Protein AF-A0A0X3R3I5-F1 (afdb_monomer_lite)

Radius of gyration: 19.12 Å; chains: 1; bounding box: 43×35×57 Å

Organism: Stenotrophomonas maltophilia (NCBI:txid40324)

pLDDT: mean 80.53, std 11.61, range [46.66, 95.0]

Secondary structure (DSSP, 8-state):
--TT-B--TTT----B---GGGTTSSS-EEE-TTT--EEEE---HHHHHHHHHHHHHHHHHHHHHHHHHHHTT-HHHHHHHHHHHHHHHHHHHHHHHHHS-EEESSPPTT--------

Structure (mmCIF, N/CA/C/O backbone):
data_AF-A0A0X3R3I5-F1
#
_entry.id   AF-A0A0X3R3I5-F1
#
loop_
_atom_site.group_PDB
_atom_site.id
_atom_site.type_symbol
_atom_site.label_atom_id
_atom_site.label_alt_id
_atom_site.label_comp_id
_atom_site.label_asym_id
_atom_site.label_entity_id
_atom_site.label_seq_id
_atom_site.pdbx_PDB_ins_code
_atom_site.Cartn_x
_atom_site.Cartn_y
_atom_site.Cartn_z
_atom_site.occupancy
_atom_site.B_iso_or_equiv
_atom_site.auth_seq_id
_atom_site.auth_comp_id
_atom_site.auth_asym_id
_atom_site.auth_atom_id
_atom_site.pdbx_PDB_model_num
ATOM 1 N N . MET A 1 1 ? 8.230 16.820 -2.811 1.00 46.66 1 MET A N 1
ATOM 2 C CA . MET A 1 1 ? 7.903 15.446 -2.355 1.00 46.66 1 MET A CA 1
ATOM 3 C C . MET A 1 1 ? 7.813 14.481 -3.548 1.00 46.66 1 MET A C 1
ATOM 5 O O . MET A 1 1 ? 6.756 14.364 -4.151 1.00 46.66 1 MET A O 1
ATOM 9 N N . ARG A 1 2 ? 8.914 13.810 -3.929 1.00 59.50 2 ARG A N 1
ATOM 10 C CA . ARG A 1 2 ? 8.960 12.835 -5.051 1.00 59.50 2 ARG A CA 1
ATOM 11 C C . ARG A 1 2 ? 8.739 11.370 -4.620 1.00 59.50 2 ARG A C 1
ATOM 13 O O . ARG A 1 2 ? 8.911 10.468 -5.425 1.00 59.50 2 ARG A O 1
ATOM 20 N N . LEU A 1 3 ? 8.363 11.112 -3.362 1.00 61.59 3 LEU A N 1
ATOM 21 C CA . LEU A 1 3 ? 8.355 9.754 -2.790 1.00 61.59 3 LEU A CA 1
ATOM 22 C C . LEU A 1 3 ? 7.306 8.797 -3.376 1.00 61.59 3 LEU A C 1
ATOM 24 O O . LEU A 1 3 ? 7.501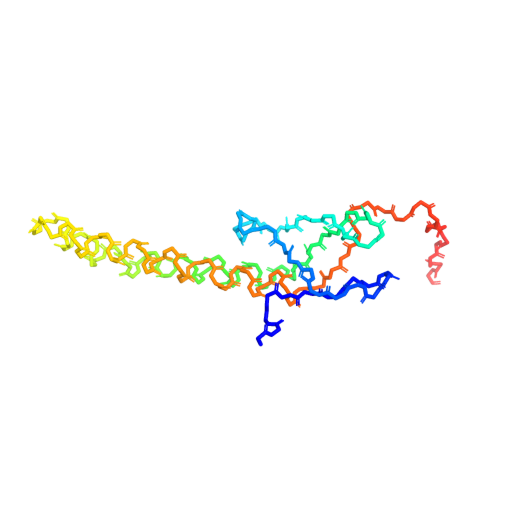 7.592 -3.282 1.00 61.59 3 LEU A O 1
ATOM 28 N N . MET A 1 4 ? 6.213 9.307 -3.949 1.00 70.12 4 MET A N 1
ATOM 29 C CA . MET A 1 4 ? 5.105 8.488 -4.480 1.00 70.12 4 MET A CA 1
ATOM 30 C C . MET A 1 4 ? 4.956 8.576 -5.999 1.00 70.12 4 MET A C 1
ATOM 32 O O . MET A 1 4 ? 4.015 8.029 -6.571 1.00 70.12 4 MET A O 1
ATOM 36 N N . THR A 1 5 ? 5.849 9.318 -6.646 1.00 78.94 5 THR A N 1
ATOM 37 C CA . THR A 1 5 ? 5.825 9.548 -8.086 1.00 78.94 5 THR A CA 1
ATOM 38 C C . THR A 1 5 ? 6.998 8.854 -8.735 1.00 78.94 5 THR A C 1
ATOM 40 O O . THR A 1 5 ? 8.107 8.930 -8.214 1.00 78.94 5 THR A O 1
ATOM 43 N N . PHE A 1 6 ? 6.774 8.274 -9.902 1.00 78.12 6 PHE A N 1
ATOM 44 C CA . PHE A 1 6 ? 7.830 7.691 -10.709 1.00 78.12 6 PHE A CA 1
ATOM 45 C C . PHE A 1 6 ? 7.878 8.319 -12.104 1.00 78.12 6 PHE A C 1
ATOM 47 O O . PHE A 1 6 ? 6.935 8.978 -12.558 1.00 78.12 6 PHE A O 1
ATOM 54 N N . THR A 1 7 ? 9.014 8.136 -12.765 1.00 82.94 7 THR A N 1
ATOM 55 C CA . THR A 1 7 ? 9.249 8.508 -14.159 1.00 82.94 7 THR A CA 1
ATOM 56 C C . THR A 1 7 ? 9.076 7.277 -15.039 1.00 82.94 7 THR A C 1
ATOM 58 O O . THR A 1 7 ? 9.485 6.175 -14.674 1.00 82.94 7 THR A O 1
ATOM 61 N N . CYS A 1 8 ? 8.439 7.437 -16.197 1.00 82.06 8 CYS A N 1
ATOM 62 C CA . CYS A 1 8 ? 8.327 6.337 -17.147 1.00 82.06 8 CYS A CA 1
ATOM 63 C C . CYS A 1 8 ? 9.715 5.996 -17.709 1.00 82.06 8 CYS A C 1
ATOM 65 O O . CYS A 1 8 ? 10.366 6.894 -18.242 1.00 82.06 8 CYS A O 1
ATOM 67 N N . PRO A 1 9 ? 10.154 4.725 -17.671 1.00 78.62 9 PRO A N 1
ATOM 68 C CA . PRO A 1 9 ? 11.456 4.332 -18.212 1.00 78.62 9 PRO A CA 1
ATOM 69 C C . PRO A 1 9 ? 11.527 4.405 -19.746 1.00 78.62 9 PRO A C 1
ATOM 71 O O . PRO A 1 9 ? 12.612 4.320 -20.303 1.00 78.62 9 PRO A O 1
ATOM 74 N N . LEU A 1 10 ? 10.386 4.537 -20.435 1.00 80.81 10 LEU A N 1
ATOM 75 C CA . LEU A 1 10 ? 10.311 4.520 -21.901 1.00 80.81 10 LEU A CA 1
ATOM 76 C C . LEU A 1 10 ? 10.291 5.921 -22.505 1.00 80.81 10 LEU A C 1
ATOM 78 O O . LEU A 1 10 ? 11.064 6.222 -23.399 1.00 80.81 10 LEU A O 1
ATOM 82 N N . CYS A 1 11 ? 9.376 6.766 -22.031 1.00 83.75 11 CYS A N 1
ATOM 83 C CA . CYS A 1 11 ? 9.140 8.092 -22.600 1.00 83.75 11 CYS A CA 1
ATOM 84 C C . CYS A 1 11 ? 9.573 9.226 -21.662 1.00 83.75 11 CYS A C 1
ATOM 86 O O . CYS A 1 11 ? 9.174 10.366 -21.870 1.00 83.75 11 CYS A O 1
ATOM 88 N N . ALA A 1 12 ? 10.279 8.906 -20.570 1.00 83.06 12 ALA A N 1
ATOM 89 C CA . ALA A 1 12 ? 10.728 9.840 -19.532 1.00 83.06 12 ALA A CA 1
ATOM 90 C C . ALA A 1 12 ? 9.623 10.694 -18.869 1.00 83.06 12 ALA A C 1
ATOM 92 O O . ALA A 1 12 ? 9.920 11.564 -18.051 1.00 83.06 12 ALA A O 1
ATOM 93 N N . ALA A 1 13 ? 8.341 10.430 -19.155 1.00 84.25 13 ALA A N 1
ATOM 94 C CA . ALA A 1 13 ? 7.226 11.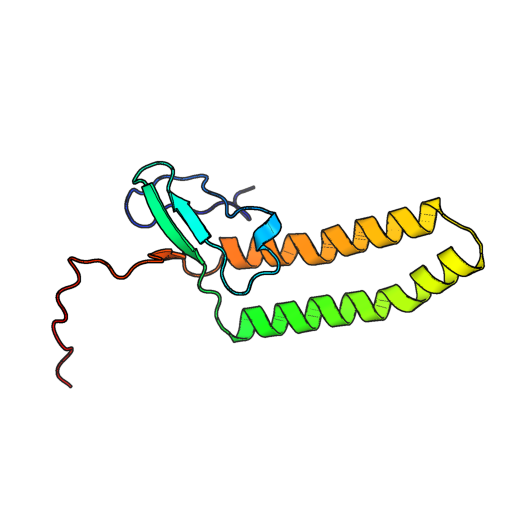184 -18.594 1.00 84.25 13 ALA A CA 1
ATOM 95 C C . ALA A 1 13 ? 7.227 11.082 -17.061 1.00 84.25 13 ALA A C 1
ATOM 97 O O . ALA A 1 13 ? 7.080 9.990 -16.499 1.00 84.25 13 ALA A O 1
ATOM 98 N N . ALA A 1 14 ? 7.401 12.222 -16.397 1.00 83.06 14 ALA A N 1
ATOM 99 C CA . ALA A 1 14 ? 7.498 12.331 -14.948 1.00 83.06 14 ALA A CA 1
ATOM 100 C C . ALA A 1 14 ? 6.125 12.460 -14.268 1.00 83.06 14 ALA A C 1
ATOM 102 O O . ALA A 1 14 ? 5.104 12.708 -14.907 1.00 83.06 14 ALA A O 1
ATOM 103 N N . GLY A 1 15 ? 6.104 12.303 -12.940 1.00 80.44 15 GLY A N 1
ATOM 104 C CA . GLY A 1 15 ? 4.917 12.578 -12.122 1.00 80.44 15 GLY A CA 1
ATOM 105 C C . GLY A 1 15 ? 3.842 11.491 -12.156 1.00 80.44 15 GLY A C 1
ATOM 106 O O . GLY A 1 15 ? 2.717 11.730 -11.716 1.00 80.44 15 GLY A O 1
ATOM 107 N N . GLN A 1 16 ? 4.163 10.294 -12.645 1.00 82.00 16 GLN A N 1
ATOM 108 C CA . GLN A 1 16 ? 3.215 9.184 -12.669 1.00 82.00 16 GLN A CA 1
ATOM 109 C C . GLN A 1 16 ? 3.044 8.590 -11.281 1.00 82.00 16 GLN A C 1
ATOM 111 O O . GLN A 1 16 ? 3.976 8.583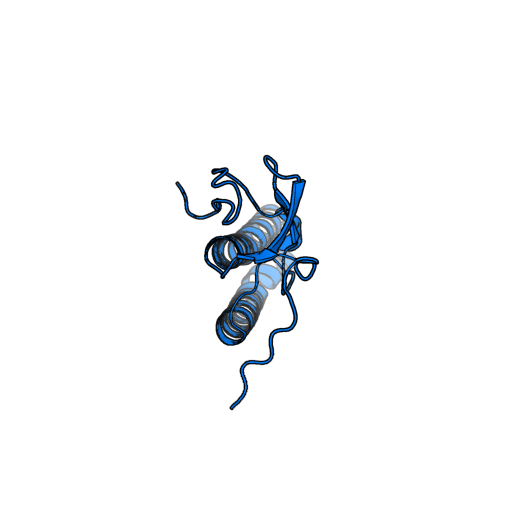 -10.480 1.00 82.00 16 GLN A O 1
ATOM 116 N N . ARG A 1 17 ? 1.843 8.093 -10.988 1.00 81.81 17 ARG A N 1
ATOM 117 C CA . ARG A 1 17 ? 1.513 7.460 -9.711 1.00 81.81 17 ARG A CA 1
ATOM 118 C C . ARG A 1 17 ? 0.761 6.166 -9.964 1.00 81.81 17 ARG A C 1
ATOM 120 O O . ARG A 1 17 ? -0.034 6.070 -10.901 1.00 81.81 17 ARG A O 1
ATOM 127 N N . PHE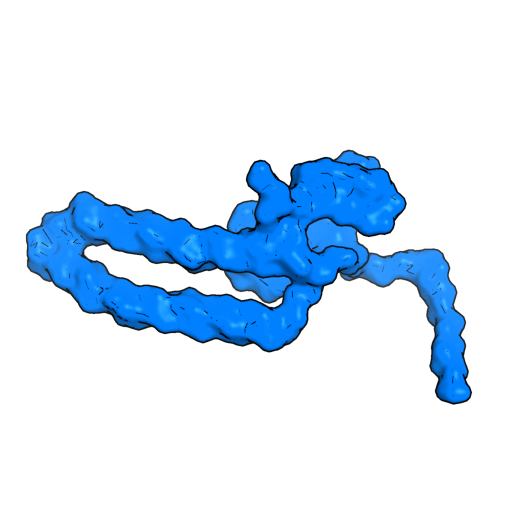 A 1 18 ? 1.011 5.179 -9.114 1.00 81.81 18 PHE A N 1
ATOM 128 C CA . PHE A 1 18 ? 0.165 3.996 -9.051 1.00 81.81 18 PHE A CA 1
ATOM 129 C C . PHE A 1 18 ? -1.156 4.347 -8.360 1.00 81.81 18 PHE A C 1
ATOM 131 O O . PHE A 1 18 ? -1.182 5.238 -7.504 1.00 81.81 18 PHE A O 1
ATOM 138 N N . PRO A 1 19 ? -2.262 3.683 -8.730 1.00 79.06 19 PRO A N 1
ATOM 139 C CA . PRO A 1 19 ? -3.544 3.954 -8.111 1.00 79.06 19 PRO A CA 1
ATOM 140 C C . PRO A 1 19 ? -3.515 3.575 -6.629 1.00 79.06 19 PRO A C 1
ATOM 142 O O . PRO A 1 19 ? -2.997 2.530 -6.242 1.00 79.06 19 PRO A O 1
ATOM 145 N N . LEU A 1 20 ? -4.116 4.417 -5.799 1.00 75.38 20 LEU A N 1
ATOM 146 C CA . LEU A 1 20 ? -4.041 4.330 -4.339 1.00 75.38 20 LEU A CA 1
ATOM 147 C C . LEU A 1 20 ? -4.574 3.004 -3.777 1.00 75.38 20 LEU A C 1
ATOM 149 O O . LEU A 1 20 ? -4.019 2.465 -2.824 1.00 75.38 20 LEU A O 1
ATOM 153 N N . HIS A 1 21 ? -5.607 2.443 -4.409 1.00 76.94 21 HIS A N 1
ATOM 154 C CA . HIS A 1 21 ? -6.199 1.157 -4.029 1.00 76.94 21 HIS A CA 1
ATOM 155 C C . HIS A 1 21 ? -5.270 -0.040 -4.299 1.00 76.94 21 HIS A C 1
ATOM 157 O O . HIS A 1 21 ? -5.524 -1.152 -3.843 1.00 76.94 21 HIS A O 1
ATOM 163 N N . SER A 1 22 ? -4.205 0.152 -5.082 1.00 73.81 22 SER A N 1
ATOM 164 C CA . SER A 1 22 ? -3.255 -0.912 -5.411 1.00 73.81 22 SER A CA 1
ATOM 165 C C . SER A 1 22 ? -2.114 -1.047 -4.402 1.00 73.81 22 SER A C 1
ATOM 167 O O . SER A 1 22 ? -1.307 -1.956 -4.557 1.00 73.81 22 SER A O 1
ATOM 169 N N . ALA A 1 23 ? -2.086 -0.224 -3.344 1.00 71.44 23 ALA A N 1
ATOM 170 C CA . ALA A 1 23 ? -1.044 -0.233 -2.313 1.00 71.44 23 ALA A CA 1
ATOM 171 C C . ALA A 1 23 ? -0.874 -1.595 -1.609 1.00 71.44 23 ALA A C 1
ATOM 173 O O . ALA A 1 23 ? 0.250 -2.004 -1.314 1.00 71.44 23 ALA A O 1
ATOM 174 N N . GLY A 1 24 ? -1.985 -2.305 -1.377 1.00 68.19 24 GLY A N 1
ATOM 175 C CA . GLY A 1 24 ? -1.981 -3.640 -0.771 1.00 68.19 24 GLY A CA 1
ATOM 176 C C . GLY A 1 24 ? -1.695 -4.774 -1.760 1.00 68.19 24 GLY A C 1
ATOM 177 O O . GLY A 1 24 ? -1.417 -5.899 -1.352 1.00 68.19 24 GLY A O 1
ATOM 178 N N . LYS A 1 25 ? -1.737 -4.512 -3.073 1.00 78.12 25 LYS A N 1
ATOM 179 C CA . LYS A 1 25 ? -1.480 -5.551 -4.077 1.00 78.12 25 LYS A CA 1
ATOM 180 C C . LYS A 1 25 ? 0.016 -5.849 -4.127 1.00 78.12 25 LYS A C 1
ATOM 182 O O . LYS A 1 25 ? 0.863 -4.975 -3.956 1.00 78.12 25 LYS A O 1
ATOM 187 N N . ARG A 1 26 ? 0.380 -7.098 -4.429 1.00 74.12 26 ARG A N 1
ATOM 188 C CA . ARG A 1 26 ? 1.794 -7.456 -4.624 1.00 74.12 26 ARG A CA 1
ATOM 189 C C . ARG A 1 26 ? 2.427 -6.629 -5.742 1.00 74.12 26 ARG A C 1
ATOM 191 O O . ARG A 1 26 ? 3.531 -6.127 -5.568 1.00 74.12 26 ARG A O 1
ATOM 198 N N . GLN A 1 27 ? 1.710 -6.459 -6.851 1.00 80.38 27 GLN A N 1
ATOM 199 C CA . GLN A 1 27 ? 2.148 -5.684 -8.009 1.00 80.38 27 GLN A CA 1
ATOM 200 C C . GLN A 1 27 ? 1.039 -4.721 -8.434 1.00 80.38 27 GLN A C 1
ATOM 202 O O . GLN A 1 27 ? -0.061 -5.142 -8.799 1.00 80.38 27 GLN A O 1
ATOM 207 N N . ALA A 1 28 ? 1.343 -3.428 -8.400 1.00 81.94 28 ALA A N 1
ATOM 208 C CA . ALA A 1 28 ? 0.460 -2.380 -8.887 1.00 81.94 28 ALA A CA 1
ATOM 209 C C . ALA A 1 28 ? 0.656 -2.188 -10.392 1.00 81.94 28 ALA A C 1
ATOM 211 O O . ALA A 1 28 ? 1.788 -2.245 -10.881 1.00 81.94 28 ALA A O 1
ATOM 212 N N . ARG A 1 29 ? -0.442 -1.953 -11.114 1.00 85.38 29 ARG A N 1
ATOM 213 C CA . ARG A 1 29 ? -0.446 -1.664 -12.552 1.00 85.38 29 ARG A CA 1
ATOM 214 C C . ARG A 1 29 ? -0.998 -0.266 -12.794 1.00 85.38 29 ARG A C 1
ATOM 216 O O . ARG A 1 29 ? -1.927 0.150 -12.107 1.00 85.38 29 ARG A O 1
ATOM 223 N N . THR A 1 30 ? -0.427 0.447 -13.754 1.00 84.38 30 THR A N 1
ATOM 224 C CA . THR A 1 30 ? -0.930 1.750 -14.200 1.00 84.38 30 THR A CA 1
ATOM 225 C C . THR A 1 30 ? -0.508 2.004 -15.642 1.00 84.38 30 THR A C 1
ATOM 227 O O . THR A 1 30 ? 0.560 1.556 -16.058 1.00 84.38 30 THR A O 1
ATOM 230 N N . ALA A 1 31 ? -1.343 2.687 -16.418 1.00 84.81 31 ALA A N 1
ATOM 231 C CA . ALA A 1 31 ? -0.990 3.096 -17.772 1.00 84.81 31 ALA A CA 1
ATOM 232 C C . ALA A 1 31 ? -0.163 4.386 -17.728 1.00 84.81 31 ALA A C 1
ATOM 234 O O . ALA A 1 31 ? -0.474 5.325 -16.991 1.00 84.81 31 ALA A O 1
ATOM 235 N N . CYS A 1 32 ? 0.901 4.436 -18.524 1.00 84.56 32 CYS A N 1
ATOM 236 C CA . CYS A 1 32 ? 1.702 5.639 -18.672 1.00 84.56 32 CYS A CA 1
ATOM 237 C C . CYS A 1 32 ? 0.896 6.733 -19.390 1.00 84.56 32 CYS A C 1
ATOM 239 O O . CYS A 1 32 ? 0.408 6.511 -20.491 1.00 84.56 32 CYS A O 1
ATOM 241 N N . ARG A 1 33 ? 0.830 7.946 -18.822 1.00 82.62 33 ARG A N 1
ATOM 242 C CA . ARG A 1 33 ? 0.101 9.081 -19.430 1.00 82.62 33 ARG A CA 1
ATOM 243 C C . ARG A 1 33 ? 0.697 9.584 -20.751 1.00 82.62 33 ARG A C 1
ATOM 245 O O . ARG A 1 33 ? -0.027 10.168 -21.538 1.00 82.62 33 ARG A O 1
ATOM 252 N N . GLY A 1 34 ? 2.001 9.390 -20.963 1.00 82.94 34 GLY A N 1
ATOM 253 C CA . GLY A 1 34 ? 2.684 9.780 -22.202 1.00 82.94 34 GLY A CA 1
ATOM 254 C C . GLY A 1 34 ? 2.517 8.737 -23.307 1.00 82.94 34 GLY A C 1
ATOM 255 O O . GLY A 1 34 ? 1.833 8.973 -24.289 1.00 82.94 34 GLY A O 1
ATOM 256 N N . CYS A 1 35 ? 3.132 7.561 -23.136 1.00 83.19 35 CYS A N 1
ATOM 257 C CA . CYS A 1 35 ? 3.137 6.507 -24.157 1.00 83.19 35 CYS A CA 1
ATOM 258 C C . CYS A 1 35 ? 1.989 5.480 -24.083 1.00 83.19 35 CYS A C 1
ATOM 260 O O . CYS A 1 35 ? 1.995 4.531 -24.857 1.00 83.19 35 CYS A O 1
ATOM 262 N N . GLY A 1 36 ? 1.055 5.578 -23.130 1.00 81.50 36 GLY A N 1
ATOM 263 C CA . GLY A 1 36 ? -0.075 4.641 -22.991 1.00 81.50 36 GLY A CA 1
ATOM 264 C C . GLY A 1 36 ? 0.282 3.221 -22.525 1.00 81.50 36 GLY A C 1
ATOM 265 O O . GLY A 1 36 ? -0.604 2.441 -22.185 1.00 81.50 36 GLY A O 1
ATOM 266 N N . VAL A 1 37 ? 1.570 2.868 -22.457 1.00 83.88 37 VAL A N 1
ATOM 267 C CA . VAL A 1 37 ? 2.027 1.521 -22.085 1.00 83.88 37 VAL A CA 1
ATOM 268 C C . VAL A 1 37 ? 1.657 1.195 -20.638 1.00 83.88 37 VAL A C 1
ATOM 270 O O . VAL A 1 37 ? 1.864 2.003 -19.728 1.00 83.88 37 VAL A O 1
ATOM 273 N N . VAL A 1 38 ? 1.153 -0.020 -20.411 1.00 85.31 38 VAL A N 1
ATOM 274 C CA . VAL A 1 38 ? 0.837 -0.520 -19.069 1.00 85.31 38 VAL A CA 1
ATOM 275 C C . VAL A 1 38 ? 2.128 -0.884 -18.338 1.00 85.31 38 VAL A C 1
ATOM 277 O O . VAL A 1 38 ? 2.849 -1.811 -18.714 1.00 85.31 38 VAL A O 1
ATOM 280 N N . LEU A 1 39 ? 2.408 -0.156 -17.264 1.00 83.56 39 LEU A N 1
ATOM 281 C CA . LEU A 1 39 ? 3.539 -0.358 -16.371 1.00 83.56 39 LEU A CA 1
ATOM 282 C C . LEU A 1 39 ? 3.100 -1.149 -15.136 1.00 83.56 39 LEU A C 1
ATOM 284 O O . LEU A 1 39 ? 1.975 -1.017 -14.648 1.00 83.56 39 LEU A O 1
ATOM 288 N N . ARG A 1 40 ? 4.009 -1.966 -14.613 1.00 84.19 40 ARG A N 1
ATOM 289 C CA . ARG A 1 40 ? 3.852 -2.776 -13.408 1.00 84.19 40 ARG A CA 1
ATOM 290 C C . ARG A 1 40 ? 5.008 -2.479 -12.459 1.00 84.19 40 ARG A C 1
ATOM 292 O O . ARG A 1 40 ? 6.162 -2.457 -12.874 1.00 84.19 40 ARG A O 1
ATOM 299 N N . SER A 1 41 ? 4.698 -2.278 -11.186 1.00 79.56 41 SER A N 1
ATOM 300 C CA . SER A 1 41 ? 5.718 -2.292 -10.131 1.00 79.56 41 SER A CA 1
ATOM 301 C C . SER A 1 41 ? 6.096 -3.735 -9.820 1.00 79.56 41 SER A C 1
ATOM 303 O O . SER A 1 41 ? 5.203 -4.552 -9.592 1.00 79.56 41 SER A O 1
ATOM 305 N N . ASP A 1 42 ? 7.390 -4.046 -9.794 1.00 79.19 42 ASP A N 1
ATOM 306 C CA . ASP A 1 42 ? 7.900 -5.366 -9.422 1.00 79.19 42 ASP A CA 1
ATOM 307 C C . ASP A 1 42 ? 8.778 -5.268 -8.165 1.00 79.19 42 ASP A C 1
ATOM 309 O O . ASP A 1 42 ? 10.009 -5.212 -8.236 1.00 79.19 42 ASP A O 1
ATOM 313 N N . PRO A 1 43 ? 8.157 -5.151 -6.975 1.00 75.88 43 PRO A N 1
ATOM 314 C CA . PRO A 1 43 ? 8.903 -5.105 -5.729 1.00 75.88 43 PRO A CA 1
ATOM 315 C C . PRO A 1 43 ? 9.622 -6.435 -5.492 1.00 75.88 43 PRO A C 1
ATOM 317 O O . PRO A 1 43 ? 9.035 -7.508 -5.647 1.00 75.88 43 PRO A O 1
ATOM 320 N N . ARG A 1 44 ? 10.884 -6.359 -5.042 1.00 78.19 44 ARG A N 1
ATOM 321 C CA . ARG A 1 44 ? 11.635 -7.538 -4.584 1.00 78.19 44 ARG A CA 1
ATOM 322 C C . ARG A 1 44 ? 10.805 -8.296 -3.551 1.00 78.19 44 ARG A C 1
ATOM 324 O O . ARG A 1 44 ? 10.213 -7.670 -2.669 1.00 78.19 44 ARG A O 1
ATOM 331 N N . LEU A 1 45 ? 10.816 -9.628 -3.633 1.00 77.56 45 LEU A N 1
ATOM 332 C CA . LEU A 1 45 ? 10.021 -10.493 -2.757 1.00 77.56 45 LEU A CA 1
ATOM 333 C C . LEU A 1 45 ? 10.231 -10.141 -1.277 1.00 77.56 45 LEU A C 1
ATOM 335 O O . LEU A 1 45 ? 9.258 -9.932 -0.563 1.00 77.56 45 LEU A O 1
ATOM 339 N N . GLY A 1 46 ? 11.488 -9.926 -0.868 1.00 81.00 46 GLY A N 1
ATOM 340 C CA . GLY A 1 46 ? 11.832 -9.514 0.495 1.00 81.00 46 GLY A CA 1
ATOM 341 C C . GLY A 1 46 ? 11.124 -8.234 0.950 1.00 81.00 46 GLY A C 1
ATOM 342 O O . GLY A 1 46 ? 10.556 -8.211 2.034 1.00 81.00 46 GLY A O 1
ATOM 343 N N . MET A 1 47 ? 11.052 -7.194 0.109 1.00 80.69 47 MET A N 1
ATOM 344 C CA . MET A 1 47 ? 10.360 -5.940 0.459 1.00 80.69 47 MET A CA 1
ATOM 345 C C . MET A 1 47 ? 8.844 -6.120 0.582 1.00 80.69 47 MET A C 1
ATOM 347 O O . MET A 1 47 ? 8.196 -5.400 1.337 1.00 80.69 47 MET A O 1
ATOM 351 N N . HIS A 1 48 ? 8.256 -7.062 -0.161 1.00 81.06 48 HIS A N 1
ATOM 352 C CA . HIS A 1 48 ? 6.846 -7.406 0.011 1.00 81.06 48 HIS A CA 1
ATOM 353 C C . HIS A 1 48 ? 6.609 -8.161 1.322 1.00 81.06 48 HIS A C 1
ATOM 355 O O . HIS A 1 48 ? 5.679 -7.816 2.044 1.00 81.06 48 HIS A O 1
ATOM 361 N N . THR A 1 49 ? 7.472 -9.121 1.660 1.00 84.00 49 THR A N 1
ATOM 362 C CA . THR A 1 49 ? 7.392 -9.863 2.925 1.00 84.00 49 THR A CA 1
ATOM 363 C C . THR A 1 49 ? 7.567 -8.939 4.130 1.00 84.00 49 THR A C 1
ATOM 365 O O . THR A 1 49 ? 6.765 -8.997 5.057 1.00 84.00 49 THR A O 1
ATOM 368 N N . PHE A 1 50 ? 8.539 -8.020 4.091 1.00 85.56 50 PHE A N 1
ATOM 369 C CA . PHE A 1 50 ? 8.711 -6.999 5.130 1.00 85.56 50 PHE A CA 1
ATOM 370 C C . PHE A 1 50 ? 7.470 -6.119 5.292 1.00 85.56 50 PHE A C 1
ATOM 372 O O . PHE A 1 50 ? 7.077 -5.824 6.415 1.00 85.56 50 PHE A O 1
ATOM 379 N N . TYR A 1 51 ? 6.829 -5.727 4.187 1.00 86.06 51 TYR A N 1
ATOM 380 C CA . TYR A 1 51 ? 5.584 -4.965 4.243 1.00 86.06 51 TYR A CA 1
ATOM 381 C C . TYR A 1 51 ? 4.454 -5.755 4.915 1.00 86.06 51 TYR A C 1
ATOM 383 O O . TYR A 1 51 ? 3.770 -5.206 5.771 1.00 86.06 51 TYR A O 1
ATOM 391 N N . LEU A 1 52 ? 4.290 -7.040 4.581 1.00 86.69 52 LEU A N 1
ATOM 392 C CA . LEU A 1 52 ? 3.277 -7.891 5.212 1.00 86.69 52 LEU A CA 1
ATOM 393 C C . LEU A 1 52 ? 3.521 -8.031 6.720 1.00 86.69 52 LEU A C 1
ATOM 395 O O . LEU A 1 52 ? 2.609 -7.780 7.507 1.00 86.69 52 LEU A O 1
ATOM 399 N N . LEU A 1 53 ? 4.763 -8.328 7.119 1.00 90.81 53 LEU A N 1
ATOM 400 C CA . LEU A 1 53 ? 5.169 -8.407 8.526 1.00 90.81 53 LEU A CA 1
ATOM 401 C C . LEU A 1 53 ? 4.893 -7.097 9.270 1.00 90.81 53 LEU A C 1
ATOM 403 O O . LEU A 1 53 ? 4.319 -7.110 10.354 1.00 90.81 53 LEU A O 1
ATOM 407 N N . TYR A 1 54 ? 5.241 -5.963 8.662 1.00 90.00 54 TYR A N 1
ATOM 408 C CA . TYR A 1 54 ? 4.970 -4.639 9.210 1.00 90.00 54 TYR A CA 1
ATOM 409 C C . TYR A 1 54 ? 3.468 -4.396 9.409 1.00 90.00 54 TYR A C 1
ATOM 411 O O . TYR A 1 54 ? 3.048 -4.006 10.497 1.00 90.00 54 TYR A O 1
ATOM 419 N N . THR A 1 55 ? 2.643 -4.664 8.389 1.00 87.06 55 THR A N 1
ATOM 420 C CA . THR A 1 55 ? 1.188 -4.472 8.496 1.00 87.06 55 THR A CA 1
ATOM 421 C C . THR A 1 55 ? 0.568 -5.377 9.554 1.00 87.06 55 THR A C 1
ATOM 423 O O . THR A 1 55 ? -0.319 -4.945 10.286 1.00 87.06 55 THR A O 1
ATOM 426 N N . GLN A 1 56 ? 1.066 -6.607 9.683 1.00 90.19 56 GLN A N 1
ATOM 427 C CA . GLN A 1 56 ? 0.580 -7.563 10.668 1.00 90.19 56 GLN A CA 1
ATOM 428 C C . GLN A 1 56 ? 0.983 -7.169 12.091 1.00 90.19 56 GLN A C 1
ATOM 430 O O . GLN A 1 56 ? 0.154 -7.225 12.996 1.00 90.19 56 GLN A O 1
ATOM 435 N N . PHE A 1 57 ? 2.216 -6.700 12.282 1.00 92.31 57 PHE A N 1
ATOM 436 C CA . PHE A 1 57 ? 2.693 -6.197 13.567 1.00 92.31 57 PHE A CA 1
ATOM 437 C C . PHE A 1 57 ? 1.886 -4.979 14.037 1.00 92.31 57 PHE A C 1
ATOM 439 O O . PHE A 1 57 ? 1.447 -4.926 15.183 1.00 92.31 57 PHE A O 1
ATOM 446 N N . ILE A 1 58 ? 1.619 -4.027 13.140 1.00 91.31 58 ILE A N 1
ATOM 447 C CA . ILE A 1 58 ? 0.794 -2.856 13.461 1.00 91.31 58 ILE A CA 1
ATOM 448 C C . ILE A 1 58 ? -0.644 -3.250 13.780 1.00 91.31 58 ILE A C 1
ATOM 450 O O . ILE A 1 58 ? -1.201 -2.755 14.759 1.00 91.31 58 ILE A O 1
ATOM 454 N N . ALA A 1 59 ? -1.241 -4.146 12.992 1.00 89.06 59 ALA A N 1
ATOM 455 C CA . ALA A 1 59 ? -2.585 -4.641 13.265 1.00 89.06 59 ALA A CA 1
ATOM 456 C C . ALA A 1 59 ? -2.663 -5.297 14.651 1.00 89.06 59 ALA A C 1
ATOM 458 O O . ALA A 1 59 ? -3.591 -5.014 15.403 1.00 89.06 59 ALA A O 1
ATOM 459 N N . MET A 1 60 ? -1.658 -6.100 15.014 1.00 93.31 60 MET A N 1
ATOM 460 C CA . MET A 1 60 ? -1.565 -6.748 16.322 1.00 93.31 60 MET A CA 1
ATOM 461 C C . MET A 1 60 ? -1.459 -5.731 17.467 1.00 93.31 60 MET A C 1
ATOM 463 O O . MET A 1 60 ? -2.195 -5.841 18.445 1.00 93.31 60 MET A O 1
ATOM 467 N N . LEU A 1 61 ? -0.608 -4.708 17.337 1.00 91.69 61 LEU A N 1
ATOM 468 C CA . LEU A 1 61 ? -0.505 -3.635 18.335 1.00 91.69 61 LEU A CA 1
ATOM 469 C C . LEU A 1 61 ? -1.818 -2.869 18.515 1.00 91.69 61 LEU A C 1
ATOM 471 O O . LEU A 1 61 ? -2.121 -2.400 19.609 1.00 91.69 61 LEU A O 1
ATOM 475 N N . ALA A 1 62 ? -2.604 -2.750 17.449 1.00 91.44 62 ALA A N 1
ATOM 476 C CA . ALA A 1 62 ? -3.837 -1.987 17.465 1.00 91.44 62 ALA A CA 1
ATOM 477 C C . ALA A 1 62 ? -5.027 -2.721 18.088 1.00 91.44 62 ALA A C 1
ATOM 479 O O . ALA A 1 62 ? -6.023 -2.079 18.414 1.00 91.44 62 ALA A O 1
ATOM 480 N N . VAL A 1 63 ? -4.930 -4.036 18.306 1.00 92.69 63 VAL A N 1
ATOM 481 C CA . VAL A 1 63 ? -5.999 -4.826 18.934 1.00 92.69 63 VAL A CA 1
ATOM 482 C C . VAL A 1 63 ? -6.355 -4.267 20.313 1.00 92.69 63 VAL A C 1
ATOM 484 O O . VAL A 1 63 ? -7.524 -4.010 20.587 1.00 92.69 63 VAL A O 1
ATOM 487 N N . PHE A 1 64 ? -5.356 -4.003 21.158 1.00 91.94 64 PHE A N 1
ATOM 488 C CA . PHE A 1 64 ? -5.566 -3.471 22.507 1.00 91.94 64 PHE A CA 1
ATOM 489 C C . PHE A 1 64 ? -6.289 -2.113 22.536 1.00 91.94 64 PHE A C 1
ATOM 491 O O . PHE A 1 64 ? -7.324 -2.016 23.201 1.00 91.94 64 PHE A O 1
ATOM 498 N N . PRO A 1 65 ? -5.824 -1.065 21.824 1.00 90.75 65 PRO A N 1
ATOM 499 C CA . PRO A 1 65 ? -6.509 0.224 21.827 1.00 90.75 65 PRO A CA 1
ATOM 500 C C . PRO A 1 65 ? -7.882 0.165 21.145 1.00 90.75 65 PRO A C 1
ATOM 502 O O . PRO A 1 65 ? -8.784 0.887 21.564 1.00 90.75 65 PRO A O 1
ATOM 505 N N . VAL A 1 66 ? -8.081 -0.706 20.147 1.00 91.69 66 VAL A N 1
ATOM 506 C CA . VAL A 1 66 ? -9.400 -0.925 19.528 1.00 91.69 66 VAL A CA 1
ATOM 507 C C . VAL A 1 66 ? -10.379 -1.530 20.530 1.00 91.69 66 VAL A C 1
ATOM 509 O O . VAL A 1 66 ? -11.476 -0.997 20.685 1.00 91.69 66 VAL A O 1
ATOM 512 N N . ILE A 1 67 ? -9.986 -2.596 21.238 1.00 92.94 67 ILE A N 1
ATOM 513 C CA . ILE A 1 67 ? -10.827 -3.226 22.266 1.00 92.94 67 ILE A CA 1
ATOM 514 C C . ILE A 1 67 ? -11.166 -2.206 23.349 1.00 92.94 67 ILE A C 1
ATOM 516 O O . ILE A 1 67 ? -12.332 -2.056 23.688 1.00 92.94 67 ILE A O 1
ATOM 520 N N . TRP A 1 68 ? -10.177 -1.459 23.841 1.00 95.00 68 TRP A N 1
ATOM 521 C CA . TRP A 1 68 ? -10.385 -0.424 24.852 1.00 95.00 68 TRP A CA 1
ATOM 522 C C . TRP A 1 68 ? -11.371 0.665 24.405 1.00 95.00 68 TRP A C 1
ATOM 524 O O . TRP A 1 68 ? -12.294 1.017 25.141 1.00 95.00 68 TRP A O 1
ATOM 534 N N . ALA A 1 69 ? -11.206 1.193 23.189 1.00 91.88 69 ALA A N 1
ATOM 535 C CA . ALA A 1 69 ? -12.101 2.217 22.660 1.00 91.88 69 ALA A CA 1
ATOM 536 C C . ALA A 1 69 ? -13.523 1.679 22.447 1.00 91.88 69 ALA A C 1
ATOM 538 O O . ALA A 1 69 ? -14.493 2.398 22.694 1.00 91.88 69 ALA A O 1
ATOM 539 N N . TYR A 1 70 ? -13.646 0.422 22.017 1.00 92.62 70 TYR A N 1
ATOM 540 C CA . TYR A 1 70 ? -14.927 -0.239 21.805 1.00 92.62 70 TYR A CA 1
ATOM 541 C C . TYR A 1 70 ? -15.657 -0.515 23.126 1.00 92.62 70 TYR A C 1
ATOM 543 O O . TYR A 1 70 ? -16.820 -0.142 23.266 1.00 92.62 70 TYR A O 1
ATOM 551 N N . THR A 1 71 ? -14.977 -1.093 24.123 1.00 94.25 71 THR A N 1
ATOM 552 C CA . THR A 1 71 ? -15.585 -1.447 25.417 1.00 94.25 71 THR A CA 1
ATOM 553 C C . THR A 1 71 ? -16.024 -0.227 26.219 1.00 94.25 71 THR A C 1
ATOM 555 O O . THR A 1 71 ? -17.029 -0.291 26.918 1.00 94.25 71 THR A O 1
ATOM 558 N N . LEU A 1 72 ? -15.323 0.903 26.087 1.00 93.88 72 LEU A N 1
ATOM 559 C CA . LEU A 1 72 ? -15.699 2.164 26.733 1.00 93.88 72 LEU A CA 1
ATOM 560 C C . LEU A 1 72 ? -16.663 3.033 25.905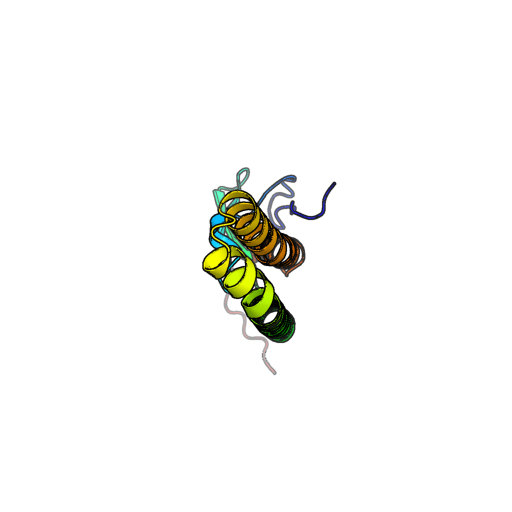 1.00 93.88 72 LEU A C 1
ATOM 562 O O . LEU A 1 72 ? -16.934 4.170 26.293 1.00 93.88 72 LEU A O 1
ATOM 566 N N . GLY A 1 73 ? -17.147 2.562 24.748 1.00 90.50 73 GLY A N 1
ATOM 567 C CA . GLY A 1 73 ? -18.056 3.330 23.885 1.00 90.50 73 GLY A CA 1
ATOM 568 C C . GLY A 1 73 ? -17.441 4.621 23.324 1.00 90.50 73 GLY A C 1
ATOM 569 O O . GLY A 1 73 ? -18.142 5.582 23.005 1.00 90.50 73 GLY A O 1
ATOM 570 N N . ARG A 1 74 ? -16.110 4.683 23.213 1.00 92.56 74 ARG A N 1
ATOM 571 C CA . ARG A 1 74 ? -15.351 5.862 22.772 1.00 92.56 74 ARG A CA 1
ATOM 572 C C . ARG A 1 74 ? -15.259 5.884 21.243 1.00 92.56 74 ARG A C 1
ATOM 574 O O . ARG A 1 74 ? -14.175 5.777 20.674 1.00 92.56 74 ARG A O 1
ATOM 581 N N . TRP A 1 75 ? -16.395 6.063 20.570 1.00 91.06 75 TRP A N 1
ATOM 582 C CA . TRP A 1 75 ? -16.518 5.982 19.104 1.00 91.06 75 TRP A CA 1
ATOM 583 C C . TRP A 1 75 ? -15.574 6.912 18.333 1.00 91.06 75 TRP A C 1
ATOM 585 O O . TRP A 1 75 ? -15.004 6.506 17.323 1.00 91.06 75 TRP A O 1
ATOM 595 N N . PHE A 1 76 ? -15.352 8.134 18.829 1.00 93.50 76 PHE A N 1
ATOM 596 C CA . PHE A 1 76 ? -14.390 9.063 18.224 1.00 93.50 76 PHE A CA 1
ATOM 597 C C . PHE A 1 76 ? -12.963 8.496 18.234 1.00 93.50 76 PHE A C 1
ATOM 599 O O . PHE A 1 76 ? -12.266 8.533 17.222 1.00 93.50 76 PHE A O 1
ATOM 606 N N . TRP A 1 77 ? -12.542 7.918 19.362 1.00 89.50 77 TRP A N 1
ATOM 607 C CA . TRP A 1 77 ? -11.224 7.298 19.496 1.00 89.50 77 TRP A CA 1
ATOM 608 C C . TRP A 1 77 ? -11.104 6.040 18.644 1.00 89.50 77 TRP A C 1
ATOM 610 O O . TRP A 1 77 ? -10.077 5.843 18.002 1.00 89.50 77 TRP A O 1
ATOM 620 N N . LEU A 1 78 ? -12.165 5.237 18.570 1.00 91.75 78 LEU A N 1
ATOM 621 C CA . LEU A 1 78 ? -12.217 4.080 17.683 1.00 91.75 78 LEU A CA 1
ATOM 622 C C . LEU A 1 78 ? -12.004 4.499 16.218 1.00 91.75 78 LEU A C 1
ATOM 624 O O . LEU A 1 78 ? -11.146 3.939 15.536 1.00 91.75 78 LEU A O 1
ATOM 628 N N . ALA A 1 79 ? -12.721 5.526 15.753 1.00 92.56 79 ALA A N 1
ATOM 629 C CA . ALA A 1 79 ? -12.561 6.064 14.404 1.00 92.56 79 ALA A CA 1
ATOM 630 C C . ALA A 1 79 ? -11.144 6.612 14.164 1.00 92.56 79 ALA A C 1
ATOM 632 O O . ALA A 1 79 ? -10.548 6.333 13.123 1.00 92.56 79 ALA A O 1
ATOM 633 N N . ALA A 1 80 ? -10.574 7.335 15.134 1.00 93.56 80 ALA A N 1
ATOM 634 C CA . ALA A 1 80 ? -9.213 7.859 15.047 1.00 93.56 80 ALA A CA 1
ATOM 635 C C . ALA A 1 80 ? -8.160 6.741 14.945 1.00 93.56 80 ALA A C 1
ATOM 637 O O . ALA A 1 80 ? -7.259 6.824 14.109 1.00 93.56 80 ALA A O 1
ATOM 638 N N . ILE A 1 81 ? -8.296 5.671 15.736 1.00 91.38 81 ILE A N 1
ATOM 639 C CA . ILE A 1 81 ? -7.403 4.505 15.686 1.00 91.38 81 ILE A CA 1
ATOM 640 C C . ILE A 1 81 ? -7.503 3.822 14.318 1.00 91.38 81 ILE A C 1
ATOM 642 O O . ILE A 1 81 ? -6.480 3.563 13.686 1.00 91.38 81 ILE A O 1
ATOM 646 N N . LEU A 1 82 ? -8.716 3.584 13.813 1.00 91.25 82 LEU A N 1
ATOM 647 C CA . LEU A 1 82 ? -8.925 2.966 12.498 1.00 91.25 82 LEU A CA 1
ATOM 648 C C . LEU A 1 82 ? -8.372 3.826 11.350 1.00 91.25 82 LEU A C 1
ATOM 650 O O . LEU A 1 82 ? -7.747 3.300 10.422 1.00 91.25 82 LEU A O 1
ATOM 654 N N . ALA A 1 83 ? -8.552 5.146 11.416 1.00 92.62 83 ALA A N 1
ATOM 655 C CA . ALA A 1 83 ? -7.986 6.078 10.447 1.00 92.62 83 ALA A CA 1
ATOM 656 C C . ALA A 1 83 ? -6.451 6.047 10.477 1.00 92.62 83 ALA A C 1
ATOM 658 O O . ALA A 1 83 ? -5.812 5.936 9.429 1.00 92.62 83 ALA A O 1
ATOM 659 N N . LEU A 1 84 ? -5.855 6.065 11.672 1.00 93.00 84 LEU A N 1
ATOM 660 C CA . LEU A 1 84 ? -4.407 5.992 11.846 1.00 93.00 84 LEU A CA 1
ATOM 661 C C . LEU A 1 84 ? -3.834 4.679 11.298 1.00 93.00 84 LEU A C 1
ATOM 663 O O . LEU A 1 84 ? -2.846 4.707 10.564 1.00 93.00 84 LEU A O 1
ATOM 667 N N . LEU A 1 85 ? -4.477 3.542 11.583 1.00 90.88 85 LEU A N 1
ATOM 668 C CA . LEU A 1 85 ? -4.084 2.240 11.033 1.00 90.88 85 LEU A CA 1
ATOM 669 C C . LEU A 1 85 ? -4.128 2.227 9.511 1.00 90.88 85 LEU A C 1
ATOM 671 O O . LEU A 1 85 ? -3.198 1.748 8.863 1.00 90.88 85 LEU A O 1
ATOM 675 N N . SER A 1 86 ? -5.189 2.792 8.938 1.00 87.00 86 SER A N 1
ATOM 676 C CA . SER A 1 86 ? -5.346 2.882 7.489 1.00 87.00 86 SER A CA 1
ATOM 677 C C . SER A 1 86 ? -4.194 3.672 6.865 1.00 87.00 86 SER A C 1
ATOM 679 O O . SER A 1 86 ? -3.585 3.216 5.898 1.00 87.00 86 SER A O 1
ATOM 681 N N . VAL A 1 87 ? -3.827 4.814 7.455 1.00 89.56 87 VAL A N 1
ATOM 682 C CA . VAL A 1 87 ? -2.703 5.644 6.993 1.00 89.56 87 VAL A CA 1
ATOM 683 C C . VAL A 1 87 ? -1.365 4.911 7.136 1.00 89.56 87 VAL A C 1
ATOM 685 O O . VAL A 1 87 ? -0.578 4.891 6.184 1.00 89.56 87 VAL A O 1
ATOM 688 N N . LEU A 1 88 ? -1.121 4.269 8.283 1.00 89.00 88 LEU A N 1
ATOM 689 C CA . LEU A 1 88 ? 0.110 3.522 8.559 1.00 89.00 88 LEU A CA 1
ATOM 690 C C . LEU A 1 88 ? 0.296 2.333 7.616 1.00 89.00 88 LEU A C 1
ATOM 692 O O . LEU A 1 88 ? 1.409 2.083 7.172 1.00 89.00 88 LEU A O 1
ATOM 696 N N . CYS A 1 89 ? -0.770 1.625 7.246 1.00 85.75 89 CYS A N 1
ATOM 697 C CA . CYS A 1 89 ? -0.684 0.528 6.282 1.00 85.75 89 CYS A CA 1
ATOM 698 C C . CYS A 1 89 ? -0.533 1.030 4.838 1.00 85.75 89 CYS A C 1
ATOM 700 O O . CYS A 1 89 ? 0.120 0.389 4.006 1.00 85.75 89 CYS A O 1
ATOM 702 N N . TRP A 1 90 ? -1.130 2.176 4.516 1.00 83.69 90 TRP A N 1
ATOM 703 C CA . TRP A 1 90 ? -1.213 2.678 3.150 1.00 83.69 90 TRP A CA 1
ATOM 704 C C . TRP A 1 90 ? 0.049 3.408 2.681 1.00 83.69 90 TRP A C 1
ATOM 706 O O . TRP A 1 90 ? 0.536 3.142 1.576 1.00 83.69 90 TRP A O 1
ATOM 716 N N . LEU A 1 91 ? 0.621 4.287 3.513 1.00 83.56 91 LEU A N 1
ATOM 717 C CA . LEU A 1 91 ? 1.808 5.073 3.150 1.00 83.56 91 LEU A CA 1
ATOM 718 C C . LEU A 1 91 ? 3.011 4.194 2.750 1.00 83.56 91 LEU A C 1
ATOM 720 O O . LEU A 1 91 ? 3.580 4.430 1.677 1.00 83.56 91 LEU A O 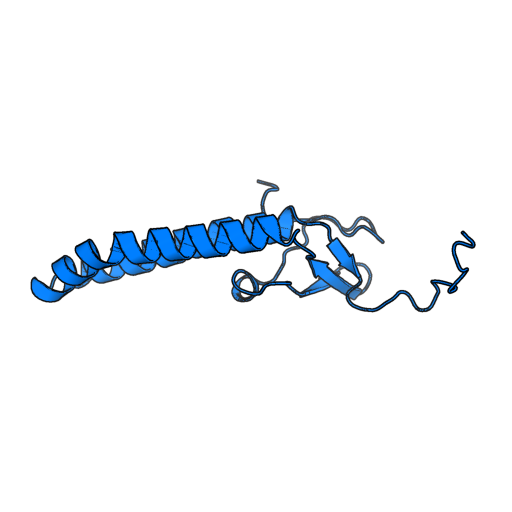1
ATOM 724 N N . PRO A 1 92 ? 3.392 3.151 3.512 1.00 82.25 92 PRO A N 1
ATOM 725 C CA . PRO A 1 92 ? 4.519 2.290 3.161 1.00 82.25 92 PRO A CA 1
ATOM 726 C C . PRO A 1 92 ? 4.239 1.464 1.907 1.00 82.25 92 PRO A C 1
ATOM 728 O O . PRO A 1 92 ? 5.145 1.255 1.101 1.00 82.25 92 PRO A O 1
ATOM 731 N N . GLY A 1 93 ? 2.983 1.052 1.695 1.00 82.19 93 GLY A N 1
ATOM 732 C CA . GLY A 1 93 ? 2.560 0.363 0.475 1.00 82.19 93 GLY A CA 1
ATOM 733 C C . GLY A 1 93 ? 2.793 1.229 -0.765 1.00 82.19 93 GLY A C 1
ATOM 734 O O . GLY A 1 93 ? 3.408 0.782 -1.734 1.00 82.19 93 GLY A O 1
ATOM 735 N N . MET A 1 94 ? 2.401 2.504 -0.706 1.00 80.81 94 MET A N 1
ATOM 736 C CA . MET A 1 94 ? 2.618 3.469 -1.789 1.00 80.81 94 MET A CA 1
ATOM 737 C C . MET A 1 94 ? 4.103 3.757 -2.042 1.00 80.81 94 MET A C 1
ATOM 739 O O . MET A 1 94 ? 4.544 3.758 -3.194 1.00 80.81 94 MET A O 1
ATOM 743 N N . ILE A 1 95 ? 4.893 3.955 -0.980 1.00 80.44 95 ILE A N 1
ATOM 744 C CA . ILE A 1 95 ? 6.343 4.192 -1.087 1.00 80.44 95 ILE A CA 1
ATOM 745 C C . ILE A 1 95 ? 7.043 2.976 -1.707 1.00 80.44 95 ILE A C 1
ATOM 747 O O . ILE A 1 95 ? 7.897 3.132 -2.583 1.00 80.44 95 ILE A O 1
ATOM 751 N N . ARG A 1 96 ? 6.651 1.762 -1.302 1.00 82.00 96 ARG A N 1
ATOM 752 C CA . ARG A 1 96 ? 7.175 0.505 -1.849 1.00 82.00 96 ARG A CA 1
ATOM 753 C C . ARG A 1 96 ? 6.970 0.428 -3.359 1.00 82.00 96 ARG A C 1
ATOM 755 O O . ARG A 1 96 ? 7.922 0.124 -4.069 1.00 82.00 96 ARG A O 1
ATOM 762 N N . HIS A 1 97 ? 5.770 0.734 -3.852 1.00 78.56 97 HIS A N 1
ATOM 763 C CA . HIS A 1 97 ? 5.480 0.693 -5.289 1.00 78.56 97 HIS A CA 1
ATOM 764 C C . HIS A 1 97 ? 6.195 1.786 -6.087 1.00 78.56 97 HIS A C 1
ATOM 766 O O . HIS A 1 97 ? 6.613 1.541 -7.216 1.00 78.56 97 HIS A O 1
ATOM 772 N N . ALA A 1 98 ? 6.362 2.978 -5.516 1.00 74.81 98 ALA A N 1
ATOM 773 C CA . ALA A 1 98 ? 7.056 4.075 -6.186 1.00 74.81 98 ALA A CA 1
ATOM 774 C C . ALA A 1 98 ? 8.579 3.869 -6.261 1.00 74.81 98 ALA A C 1
ATOM 776 O O . ALA A 1 98 ? 9.210 4.350 -7.198 1.00 74.81 98 ALA A O 1
ATOM 777 N N . ARG A 1 99 ? 9.171 3.157 -5.289 1.00 76.88 99 ARG A N 1
ATOM 778 C CA . ARG A 1 99 ? 10.616 2.863 -5.248 1.00 76.88 99 ARG A CA 1
ATOM 779 C C . ARG A 1 99 ? 11.004 1.511 -5.835 1.00 76.88 99 ARG A C 1
ATOM 781 O O . ARG A 1 99 ? 12.185 1.267 -6.065 1.00 76.88 99 ARG A O 1
ATOM 788 N N . SER A 1 100 ? 10.046 0.613 -6.042 1.00 77.75 100 SER A N 1
ATOM 789 C CA . SER A 1 100 ? 10.315 -0.663 -6.698 1.00 77.75 100 SER A CA 1
ATOM 790 C C . SER A 1 100 ? 10.654 -0.476 -8.180 1.00 77.75 100 SER A C 1
ATOM 792 O O . SER A 1 100 ? 10.153 0.468 -8.793 1.00 77.75 100 SER A O 1
ATOM 794 N N . PRO A 1 101 ? 11.433 -1.396 -8.777 1.00 77.81 101 PRO A N 1
ATOM 795 C CA . PRO A 1 101 ? 11.628 -1.446 -10.220 1.00 77.81 101 PRO A CA 1
ATOM 796 C C . PRO A 1 101 ? 10.290 -1.414 -10.963 1.00 77.81 101 PRO A C 1
ATOM 798 O O . PRO A 1 101 ? 9.353 -2.136 -10.614 1.00 77.81 101 PRO A O 1
ATOM 801 N N . ILE A 1 102 ? 10.206 -0.571 -11.988 1.00 80.62 102 ILE A N 1
ATOM 802 C CA . ILE A 1 102 ? 9.023 -0.447 -12.838 1.00 80.62 102 ILE A CA 1
ATOM 803 C C . ILE A 1 102 ? 9.330 -1.135 -14.157 1.00 80.62 102 ILE A C 1
ATOM 805 O O . ILE A 1 102 ? 10.265 -0.770 -14.865 1.00 80.62 102 ILE A O 1
ATOM 809 N N . VAL A 1 103 ? 8.526 -2.136 -14.481 1.00 79.88 103 VAL A N 1
ATOM 810 C CA . VAL A 1 103 ? 8.655 -2.957 -15.684 1.00 79.88 103 VAL A CA 1
ATOM 811 C C . VAL A 1 103 ? 7.387 -2.848 -16.519 1.00 79.88 103 VAL A C 1
ATOM 813 O O . VAL A 1 103 ? 6.320 -2.507 -16.008 1.00 79.88 103 VAL A O 1
ATOM 816 N N . ARG A 1 104 ? 7.471 -3.130 -17.821 1.00 79.06 104 ARG A N 1
ATOM 817 C CA . ARG A 1 104 ? 6.257 -3.268 -18.638 1.00 79.06 104 ARG A CA 1
ATOM 818 C C . ARG A 1 104 ? 5.437 -4.461 -18.137 1.00 79.06 104 ARG A C 1
ATOM 820 O O . ARG A 1 104 ? 5.993 -5.496 -17.777 1.00 79.06 104 ARG A O 1
ATOM 827 N N . ALA A 1 105 ? 4.116 -4.303 -18.094 1.00 76.19 105 ALA A N 1
ATOM 828 C CA . ALA A 1 105 ? 3.207 -5.375 -17.698 1.00 76.19 105 ALA A CA 1
ATOM 829 C C . ALA A 1 105 ? 3.082 -6.449 -18.787 1.00 76.19 105 ALA A C 1
ATOM 831 O O . ALA A 1 105 ? 2.959 -7.629 -18.465 1.00 76.19 105 ALA A O 1
ATOM 832 N N . THR A 1 106 ? 3.132 -6.035 -20.052 1.00 71.62 106 THR A N 1
ATOM 833 C CA . THR A 1 106 ? 3.226 -6.915 -21.215 1.00 71.62 106 THR A CA 1
ATOM 834 C C . THR A 1 106 ? 4.686 -7.051 -21.656 1.00 71.62 106 THR A C 1
ATOM 836 O O . THR A 1 106 ? 5.418 -6.052 -21.652 1.00 71.62 106 THR A O 1
ATOM 839 N N . PRO A 1 107 ? 5.139 -8.265 -22.025 1.00 63.03 107 PRO A N 1
ATOM 840 C CA . PRO A 1 107 ? 6.414 -8.446 -22.708 1.00 63.03 107 PRO A CA 1
ATOM 841 C C . PRO A 1 107 ? 6.462 -7.541 -23.940 1.00 63.03 107 PRO A C 1
ATOM 843 O O . PRO A 1 107 ? 5.462 -7.400 -24.640 1.00 63.03 107 PRO A O 1
ATOM 846 N N . ASP A 1 108 ? 7.599 -6.889 -24.172 1.00 60.94 108 ASP A N 1
ATOM 847 C CA . ASP A 1 108 ? 7.772 -6.066 -25.365 1.00 60.94 108 ASP A CA 1
ATOM 848 C C . ASP A 1 108 ? 7.680 -6.974 -26.605 1.00 60.94 108 ASP A C 1
ATOM 850 O O . ASP A 1 108 ? 8.480 -7.908 -26.696 1.00 60.94 108 ASP A O 1
ATOM 854 N N . PRO A 1 109 ? 6.727 -6.754 -27.530 1.00 58.28 109 PRO A N 1
ATOM 855 C CA . PRO A 1 109 ? 6.613 -7.566 -28.742 1.00 58.28 109 PRO A CA 1
ATOM 856 C C . PRO A 1 109 ? 7.877 -7.486 -29.612 1.00 58.28 109 PRO A C 1
ATOM 858 O O . PRO A 1 109 ? 8.185 -8.436 -30.323 1.00 58.28 109 PRO A O 1
ATOM 861 N N . ASN A 1 110 ? 8.658 -6.405 -29.485 1.00 60.88 110 ASN A N 1
ATOM 862 C CA . ASN A 1 110 ? 9.937 -6.232 -30.175 1.00 60.88 110 ASN A CA 1
ATOM 863 C C . ASN A 1 110 ? 11.132 -6.803 -29.399 1.00 60.88 110 ASN A C 1
ATOM 865 O O . ASN A 1 110 ? 12.271 -6.694 -29.854 1.00 60.88 110 ASN A O 1
ATOM 869 N N . ARG A 1 111 ? 10.916 -7.422 -28.230 1.00 54.88 111 ARG A N 1
ATOM 870 C CA . ARG A 1 111 ? 11.963 -8.188 -27.552 1.00 54.88 111 ARG A CA 1
ATOM 871 C C . ARG A 1 111 ? 12.143 -9.486 -28.318 1.00 54.88 111 ARG A C 1
ATOM 873 O O . ARG A 1 111 ? 11.593 -10.518 -27.950 1.00 54.88 111 ARG A O 1
ATOM 880 N N . SER A 1 112 ? 12.935 -9.422 -29.384 1.00 51.44 112 SER A N 1
ATOM 881 C CA . SER A 1 112 ? 13.481 -10.604 -30.033 1.00 51.44 112 SER A CA 1
ATOM 882 C C . SER A 1 112 ? 14.042 -11.514 -28.942 1.00 51.44 112 SER A C 1
ATOM 884 O O . SER A 1 112 ? 14.905 -11.090 -28.167 1.00 51.44 112 SER A O 1
ATOM 886 N N . TYR A 1 113 ? 13.534 -12.743 -28.858 1.00 52.31 113 TYR A N 1
ATOM 887 C CA . TYR A 1 113 ? 14.012 -13.809 -27.975 1.00 52.31 113 TYR A CA 1
ATOM 888 C C . TYR A 1 113 ? 15.409 -14.288 -28.402 1.00 52.31 113 TYR A C 1
ATOM 890 O O . TYR A 1 113 ? 15.645 -15.486 -28.550 1.00 52.31 113 TYR A O 1
ATOM 898 N N . ALA A 1 114 ? 16.338 -13.359 -28.638 1.00 47.25 114 ALA A N 1
ATOM 899 C CA . ALA A 1 114 ? 17.744 -13.653 -28.790 1.00 47.25 114 ALA A CA 1
ATOM 900 C C . ALA A 1 114 ? 18.187 -14.263 -27.460 1.00 47.25 114 ALA A C 1
ATOM 902 O O . ALA A 1 114 ? 18.438 -13.566 -26.473 1.00 47.25 114 ALA A O 1
ATOM 903 N N . ARG A 1 115 ? 18.141 -15.600 -27.425 1.00 49.47 115 ARG A N 1
ATOM 904 C CA . ARG A 1 115 ? 18.756 -16.452 -26.420 1.00 49.47 115 ARG A CA 1
ATOM 905 C C . ARG A 1 115 ? 20.072 -15.794 -26.040 1.00 49.47 115 ARG A C 1
ATOM 907 O O . ARG A 1 115 ? 20.940 -15.639 -26.894 1.00 49.47 115 ARG A O 1
ATOM 914 N N . ARG A 1 116 ? 20.233 -15.436 -24.765 1.00 50.78 116 ARG A N 1
ATOM 915 C CA . ARG A 1 116 ? 21.581 -15.464 -24.204 1.00 50.78 116 ARG A CA 1
ATOM 916 C C . ARG A 1 116 ? 21.992 -16.926 -24.318 1.00 50.78 116 ARG A C 1
ATOM 918 O O . ARG A 1 116 ? 21.472 -17.758 -23.578 1.00 50.78 116 ARG A O 1
ATOM 925 N N . MET A 1 117 ? 22.757 -17.242 -25.360 1.00 50.19 117 MET A N 1
ATOM 926 C CA . MET A 1 117 ? 23.499 -18.490 -25.393 1.00 50.19 117 MET A CA 1
ATOM 927 C C . MET A 1 117 ? 24.428 -18.486 -24.169 1.00 50.19 117 MET A C 1
ATOM 929 O O . MET A 1 117 ? 24.905 -17.405 -23.805 1.00 50.19 117 MET A O 1
ATOM 933 N N . PRO A 1 118 ? 24.546 -19.634 -23.483 1.00 54.19 118 PRO A N 1
ATOM 934 C CA . PRO A 1 118 ? 25.361 -19.782 -22.281 1.00 54.19 118 PRO A CA 1
ATOM 935 C C . PRO A 1 118 ? 26.829 -19.431 -22.528 1.00 54.19 118 PRO A C 1
ATOM 937 O O . PRO A 1 118 ? 27.293 -19.609 -23.677 1.00 54.19 118 PRO A O 1
#

Sequence (118 aa):
MRLMTFTCPLCAAAGQRFPLHSAGKRQARTACRGCGVVLRSDPRLGMHTFYLLYTQFIAMLAVFPVIWAYTLGRWFWLAAILALLSVLCWLPGMIRHARSPIVRATPDPNRSYARRMP

Foldseek 3Di:
DCLLWAADPPPRRTRDGFDLVCLLPCKTWDADPPPRFIKIFHFDPVLNVVLVVQLVVLVVVLPVQLVVCVVVVVVVSNVVSVVVSVCSSRPSSSSRRRPGDMDGPDDDPPPDPPDPPD